Protein AF-A0A537G8H4-F1 (afdb_monomer_lite)

Sequence (182 aa):
MAYKTCLIIGPDGSTQSHIHNLMGCFALASTKERARMKLKSVIPEYFSWLRSHEEEVVIPTRPKLAIVQELRIRGSPGDAGGPDPLLHCDRVAASHGDITRCLRLLAYTREDLLQLVSGLSRKALAWKPRREPRSVQDALRHIAQVDIWYLSRIGADPRLDKTKMRDIFTFLDYSRSLVREA

Foldseek 3Di:
DAFEKEWEAEPQQWIKMDTLVQPPQIATDSHPVVRVVVSQVSQLVSQVLVVVVVDPDDRDNGHHHDYPYYHYDYDHPPDDVDDDDDDPSNPDDDDPVNVVVVLVVVVSVLVVVCVVPVPDDPVQQQDDDPPDPDGNLVVLLVVLVVLQVVCVVVVNHDDDDVVLSPDSVSSSVVSSVSNVVD

Radius of gyration: 17.88 Å; chains: 1; bounding box: 42×38×44 Å

Secondary structure (DSSP, 8-state):
-EEEEEEEE-TTS-EEEEETTSTT-EEEESSHHHHHHHHHHHHHHHHHHHHHTT---PPPSSPEEEEEEEEE-SS-TTSTT------SGGGSPPPHHHHHHHHHHHHHHHHHHHHHHTT--HHHHT---TTSSS-HHHHHHHHHHHHHHHHHHTT--PPP-TTTTSSHHHHHHHHHHHHHH-

pLDDT: mean 94.11, std 4.55, range [67.94, 98.44]

Structure (mmCIF, N/CA/C/O backbone):
data_AF-A0A537G8H4-F1
#
_entry.id   AF-A0A537G8H4-F1
#
loop_
_atom_site.group_PDB
_atom_site.id
_atom_site.type_symbol
_atom_site.label_atom_id
_atom_site.label_alt_id
_atom_site.label_comp_id
_atom_site.label_asym_id
_atom_site.label_entity_id
_atom_site.label_seq_id
_atom_site.pdbx_PDB_ins_code
_atom_site.Cartn_x
_atom_site.Cartn_y
_atom_site.Cartn_z
_atom_site.occupancy
_atom_site.B_iso_or_equiv
_atom_site.auth_seq_id
_atom_site.auth_comp_id
_atom_site.auth_asym_id
_atom_site.auth_atom_id
_atom_site.pdbx_PDB_model_num
ATOM 1 N N . MET A 1 1 ? 6.929 -12.875 -20.416 1.00 76.81 1 MET A N 1
ATOM 2 C CA . MET A 1 1 ? 7.138 -11.409 -20.406 1.00 76.81 1 MET A CA 1
ATOM 3 C C . MET A 1 1 ? 8.003 -11.025 -19.206 1.00 76.81 1 MET A C 1
ATOM 5 O O . MET A 1 1 ? 7.991 -11.773 -18.233 1.00 76.81 1 MET A O 1
ATOM 9 N N . ALA A 1 2 ? 8.779 -9.938 -19.274 1.00 92.69 2 ALA A N 1
ATOM 10 C CA . ALA A 1 2 ? 9.518 -9.409 -18.120 1.00 92.69 2 ALA A CA 1
ATOM 11 C C . ALA A 1 2 ? 8.758 -8.229 -17.492 1.00 92.69 2 ALA A C 1
ATOM 13 O O . ALA A 1 2 ? 8.202 -7.403 -18.215 1.00 92.69 2 ALA A O 1
ATOM 14 N N . TYR A 1 3 ? 8.732 -8.157 -16.164 1.00 95.81 3 TYR A N 1
ATOM 15 C CA . TYR A 1 3 ? 8.100 -7.083 -15.404 1.00 95.81 3 TYR A CA 1
ATOM 16 C C . TYR A 1 3 ? 9.035 -5.876 -15.353 1.00 95.81 3 TYR A C 1
ATOM 18 O O . TYR A 1 3 ? 10.170 -5.997 -14.893 1.00 95.81 3 TYR A O 1
ATOM 26 N N . LYS A 1 4 ? 8.565 -4.725 -15.845 1.00 96.19 4 LYS A N 1
ATOM 27 C CA . LYS A 1 4 ? 9.304 -3.459 -15.775 1.00 96.19 4 LYS A CA 1
ATOM 28 C C . LYS A 1 4 ? 9.366 -2.987 -14.325 1.00 96.19 4 LYS A C 1
ATOM 30 O O . LYS A 1 4 ? 8.328 -2.878 -13.670 1.00 96.19 4 LYS A O 1
ATOM 35 N N . THR A 1 5 ? 10.575 -2.730 -13.842 1.00 96.50 5 THR A N 1
ATOM 36 C CA . THR A 1 5 ? 10.855 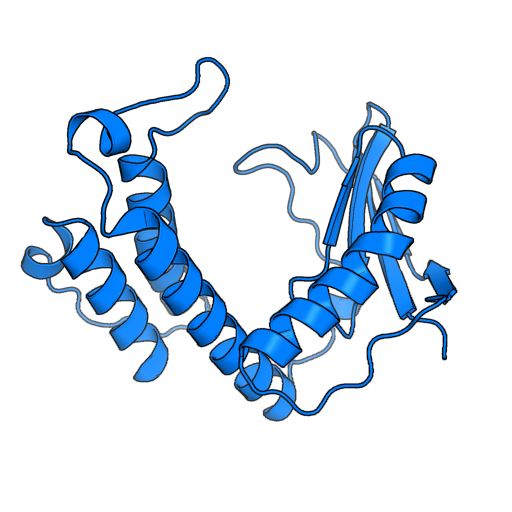-2.440 -12.436 1.00 96.50 5 THR A CA 1
ATOM 37 C C . THR A 1 5 ? 11.658 -1.151 -12.290 1.00 96.50 5 THR A C 1
ATOM 39 O O . THR A 1 5 ? 12.713 -1.004 -12.913 1.00 96.50 5 THR A O 1
ATOM 42 N N . CYS A 1 6 ? 11.191 -0.267 -11.412 1.00 96.31 6 CYS A N 1
ATOM 43 C CA . CYS A 1 6 ? 11.935 0.892 -10.921 1.00 96.31 6 CYS A CA 1
ATOM 44 C C . CYS A 1 6 ? 12.561 0.584 -9.564 1.00 96.31 6 CYS A C 1
ATOM 46 O O . CYS A 1 6 ? 11.953 -0.114 -8.750 1.00 96.31 6 CYS A O 1
ATOM 48 N N . LEU A 1 7 ? 13.749 1.131 -9.308 1.00 96.50 7 LEU A N 1
ATOM 49 C CA . LEU A 1 7 ? 14.447 1.035 -8.027 1.00 96.50 7 LEU A CA 1
ATOM 50 C C . LEU A 1 7 ? 14.712 2.437 -7.474 1.00 96.50 7 LEU A C 1
ATOM 52 O O . LEU A 1 7 ? 15.373 3.240 -8.128 1.00 96.50 7 LEU A O 1
ATOM 56 N N . ILE A 1 8 ? 14.233 2.707 -6.265 1.00 96.69 8 ILE A N 1
ATOM 57 C CA . ILE A 1 8 ? 14.496 3.928 -5.499 1.00 96.69 8 ILE A CA 1
ATOM 58 C C . ILE A 1 8 ? 15.502 3.568 -4.409 1.00 96.69 8 ILE A C 1
ATOM 60 O O . ILE A 1 8 ? 15.225 2.702 -3.580 1.00 96.69 8 ILE A O 1
ATOM 64 N N . ILE A 1 9 ? 16.677 4.195 -4.436 1.00 97.12 9 ILE A N 1
ATOM 65 C CA . ILE A 1 9 ? 17.850 3.790 -3.655 1.00 97.12 9 ILE A CA 1
ATOM 66 C C . ILE A 1 9 ? 18.252 4.917 -2.698 1.00 97.12 9 ILE A C 1
ATOM 68 O O . ILE A 1 9 ? 18.628 6.010 -3.134 1.00 97.12 9 ILE A O 1
ATOM 72 N N . GLY A 1 10 ? 18.185 4.631 -1.399 1.00 96.56 10 GLY A N 1
ATOM 73 C CA . GLY A 1 10 ? 18.667 5.487 -0.319 1.00 96.56 10 GLY A CA 1
ATOM 74 C C . GLY A 1 10 ? 20.198 5.522 -0.219 1.00 96.56 10 GLY A C 1
ATOM 75 O O . GLY A 1 10 ? 20.889 4.664 -0.779 1.00 96.56 10 GLY A O 1
ATOM 76 N N . PRO A 1 11 ? 20.763 6.503 0.507 1.00 96.06 11 PRO A N 1
ATOM 77 C CA . PRO A 1 11 ? 22.211 6.667 0.649 1.00 96.06 11 PRO A CA 1
ATOM 78 C C . PRO A 1 11 ? 22.882 5.517 1.417 1.00 96.06 11 PRO A C 1
ATOM 80 O O . PRO A 1 11 ? 24.066 5.262 1.220 1.00 96.06 11 PRO A O 1
ATOM 83 N N . ASP A 1 12 ? 22.132 4.803 2.257 1.00 94.62 12 ASP A N 1
ATOM 84 C CA . ASP A 1 12 ? 22.563 3.613 3.001 1.00 94.62 12 ASP A CA 1
ATOM 85 C C . ASP A 1 12 ? 22.444 2.308 2.183 1.00 94.62 12 ASP A C 1
ATOM 87 O O . ASP A 1 12 ? 22.719 1.222 2.690 1.00 94.62 12 ASP A O 1
ATOM 91 N N . GLY A 1 13 ? 22.021 2.402 0.917 1.00 95.38 13 GLY A N 1
ATOM 92 C CA . GLY A 1 13 ? 21.778 1.263 0.035 1.00 95.38 13 GLY A CA 1
ATOM 93 C C . GLY A 1 13 ? 20.389 0.637 0.179 1.00 95.38 13 GLY A C 1
ATOM 94 O O . GLY A 1 13 ? 20.034 -0.221 -0.640 1.00 95.38 13 GLY A O 1
ATOM 95 N N . SER A 1 14 ? 19.575 1.076 1.147 1.00 96.25 14 SER A N 1
ATOM 96 C CA . SER A 1 14 ? 18.177 0.660 1.242 1.00 96.25 14 SER A CA 1
ATOM 97 C C . SER A 1 14 ? 17.459 0.945 -0.075 1.00 96.25 14 SER A C 1
ATOM 99 O O . SER A 1 14 ? 17.697 1.947 -0.746 1.00 96.25 14 SER A O 1
ATOM 101 N N . THR A 1 15 ? 16.644 -0.001 -0.521 1.00 97.12 15 THR A N 1
ATOM 102 C CA . THR A 1 15 ? 16.043 0.041 -1.851 1.00 97.12 15 THR A CA 1
ATOM 103 C C . THR A 1 15 ? 14.577 -0.332 -1.769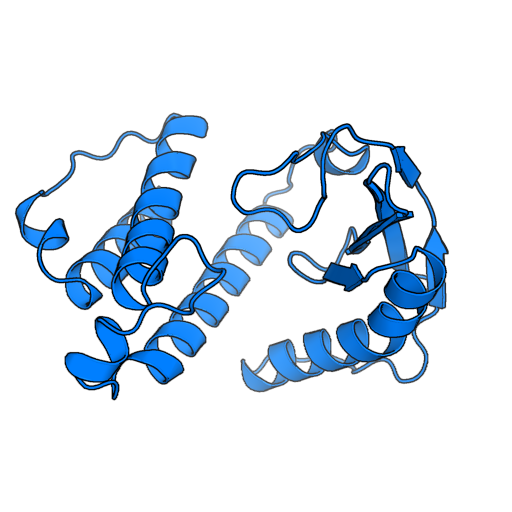 1.00 97.12 15 THR A C 1
ATOM 105 O O . THR A 1 15 ? 14.236 -1.427 -1.311 1.00 97.12 15 THR A O 1
ATOM 108 N N . GLN A 1 16 ? 13.722 0.559 -2.262 1.00 96.50 16 GLN A N 1
ATOM 109 C CA . GLN A 1 16 ? 12.341 0.247 -2.599 1.00 96.50 16 GLN A CA 1
ATOM 110 C C . GLN A 1 16 ? 12.252 -0.025 -4.098 1.00 96.50 16 GLN A C 1
ATOM 112 O O . GLN A 1 16 ? 12.867 0.655 -4.915 1.00 96.50 16 GLN A O 1
ATOM 117 N N . SER A 1 17 ? 11.516 -1.062 -4.461 1.00 95.81 17 SER A N 1
ATOM 118 C CA . SER A 1 17 ? 11.367 -1.512 -5.838 1.00 95.81 17 SER A CA 1
ATOM 119 C C . SER A 1 17 ? 9.896 -1.590 -6.196 1.00 95.81 17 SER A C 1
ATOM 121 O O . SER A 1 17 ? 9.134 -2.153 -5.420 1.00 95.81 17 SER A O 1
ATOM 123 N N . HIS A 1 18 ? 9.513 -1.048 -7.350 1.00 94.81 18 HIS A N 1
ATOM 124 C CA . HIS A 1 18 ? 8.121 -0.940 -7.800 1.00 94.81 18 HIS A CA 1
ATOM 125 C C . HIS A 1 18 ? 7.949 -1.579 -9.176 1.00 94.81 18 HIS A C 1
ATOM 127 O O . HIS A 1 18 ? 8.824 -1.439 -10.036 1.00 94.81 18 HIS A O 1
ATOM 133 N N . ILE A 1 19 ? 6.830 -2.270 -9.399 1.00 95.25 19 ILE A N 1
ATOM 134 C CA . ILE A 1 19 ? 6.490 -2.867 -10.697 1.00 95.25 19 ILE A CA 1
ATOM 135 C C . ILE A 1 19 ? 5.471 -1.988 -11.425 1.00 95.25 19 ILE A C 1
ATOM 137 O O . ILE A 1 19 ? 4.362 -1.801 -10.941 1.00 95.25 19 ILE A O 1
ATOM 141 N N . HIS A 1 20 ? 5.810 -1.512 -12.626 1.00 91.31 20 HIS A N 1
ATOM 142 C CA . HIS A 1 20 ? 5.000 -0.510 -13.342 1.00 91.31 20 HIS A CA 1
ATOM 143 C C . HIS A 1 20 ? 3.557 -0.961 -13.589 1.00 91.31 20 HIS A C 1
ATOM 145 O O . HIS A 1 20 ? 2.620 -0.200 -13.394 1.00 91.31 20 HIS A O 1
ATOM 151 N N . ASN A 1 21 ? 3.384 -2.209 -14.029 1.00 87.56 21 ASN A N 1
ATOM 152 C CA . ASN A 1 21 ? 2.083 -2.713 -14.471 1.00 87.56 21 ASN A CA 1
ATOM 153 C C . ASN A 1 21 ? 1.338 -3.480 -13.366 1.00 87.56 21 ASN A C 1
ATOM 155 O O . ASN A 1 21 ? 0.325 -4.110 -13.648 1.00 87.56 21 ASN A O 1
ATOM 159 N N . LEU A 1 22 ? 1.858 -3.485 -12.135 1.00 94.62 22 LEU A N 1
ATOM 160 C CA . LEU A 1 22 ? 1.232 -4.119 -10.976 1.00 94.62 22 LEU A CA 1
ATOM 161 C C . LEU A 1 22 ? 1.149 -3.068 -9.862 1.00 94.62 22 LEU A C 1
ATOM 163 O O . LEU A 1 22 ? 2.022 -2.998 -8.999 1.00 94.62 22 LEU A O 1
ATOM 167 N N . MET A 1 23 ? 0.125 -2.213 -9.915 1.00 93.00 23 MET A N 1
ATOM 168 C CA . MET A 1 23 ? -0.060 -1.129 -8.942 1.00 93.00 23 MET A CA 1
ATOM 169 C C . MET A 1 23 ? -0.063 -1.679 -7.512 1.00 93.00 23 MET A C 1
ATOM 171 O O . MET A 1 23 ? -0.769 -2.645 -7.213 1.00 93.00 23 MET A O 1
ATOM 175 N N . GLY A 1 24 ? 0.745 -1.072 -6.642 1.00 92.31 24 GLY A N 1
ATOM 176 C CA . GLY A 1 24 ? 0.913 -1.507 -5.253 1.00 92.31 24 GLY A CA 1
ATOM 177 C C . GLY A 1 24 ? 1.807 -2.740 -5.060 1.00 92.31 24 GLY A C 1
ATOM 178 O O . GLY A 1 24 ? 2.073 -3.112 -3.921 1.00 92.31 24 GLY A O 1
ATOM 179 N N . CYS A 1 25 ? 2.325 -3.363 -6.124 1.00 96.38 25 CYS A N 1
ATOM 180 C CA . CYS A 1 25 ? 3.301 -4.446 -6.018 1.00 96.38 25 CYS A CA 1
ATOM 181 C C . CYS A 1 25 ? 4.715 -3.866 -5.878 1.00 96.38 25 CYS A C 1
ATOM 183 O O . CYS A 1 25 ? 5.362 -3.504 -6.869 1.00 96.38 25 CYS A O 1
ATOM 185 N N . PHE A 1 26 ? 5.213 -3.819 -4.644 1.00 96.06 26 PHE A N 1
ATOM 186 C CA . PHE A 1 26 ? 6.537 -3.289 -4.334 1.00 96.06 26 PHE A CA 1
ATOM 187 C C . PHE A 1 26 ? 7.277 -4.141 -3.299 1.00 96.06 26 PHE A C 1
ATOM 189 O O . PHE A 1 26 ? 6.679 -4.902 -2.543 1.00 96.06 26 PHE A O 1
ATOM 196 N N . ALA A 1 27 ? 8.598 -3.994 -3.233 1.00 96.88 27 ALA A N 1
ATOM 197 C CA . ALA A 1 27 ? 9.405 -4.572 -2.162 1.00 96.88 27 ALA A CA 1
ATOM 198 C C . ALA A 1 27 ? 10.398 -3.551 -1.609 1.00 96.88 27 ALA A C 1
ATOM 200 O O . ALA A 1 27 ? 11.072 -2.869 -2.379 1.00 96.88 27 ALA A O 1
ATOM 201 N N . LEU A 1 28 ? 10.529 -3.507 -0.282 1.00 95.81 28 LEU A N 1
ATOM 202 C CA . LEU A 1 28 ? 11.538 -2.732 0.440 1.00 95.81 28 LEU A CA 1
ATOM 203 C C . LEU A 1 28 ? 12.589 -3.675 1.048 1.00 95.81 28 LEU A C 1
ATOM 205 O O . LEU A 1 28 ? 12.257 -4.694 1.671 1.00 95.81 28 LEU A O 1
ATOM 209 N N . ALA A 1 29 ? 13.870 -3.361 0.880 1.00 97.12 29 ALA A N 1
ATOM 210 C CA . ALA A 1 29 ? 14.967 -4.115 1.481 1.00 97.12 29 ALA A CA 1
ATOM 211 C C . ALA A 1 29 ? 16.179 -3.232 1.792 1.00 97.12 29 ALA A C 1
ATOM 213 O O . ALA A 1 29 ? 16.294 -2.121 1.293 1.00 97.12 29 ALA A O 1
ATOM 214 N N . SER A 1 30 ? 17.117 -3.764 2.578 1.00 96.25 30 SER A N 1
ATOM 215 C CA . SER A 1 30 ? 18.347 -3.058 2.961 1.00 96.25 30 SER A CA 1
ATOM 216 C C . SER A 1 30 ? 19.363 -2.906 1.824 1.00 96.25 30 SER A C 1
ATOM 218 O O . SER A 1 30 ? 20.323 -2.168 1.978 1.00 96.25 30 SER A O 1
ATOM 220 N N . THR A 1 31 ? 19.199 -3.637 0.716 1.00 96.88 31 THR A N 1
ATOM 221 C CA . THR A 1 31 ? 20.061 -3.523 -0.468 1.00 96.88 31 THR A CA 1
ATOM 222 C C . THR A 1 31 ? 19.261 -3.711 -1.748 1.00 96.88 31 THR A C 1
ATOM 224 O O . THR A 1 31 ? 18.199 -4.351 -1.751 1.00 96.88 31 THR A O 1
ATOM 227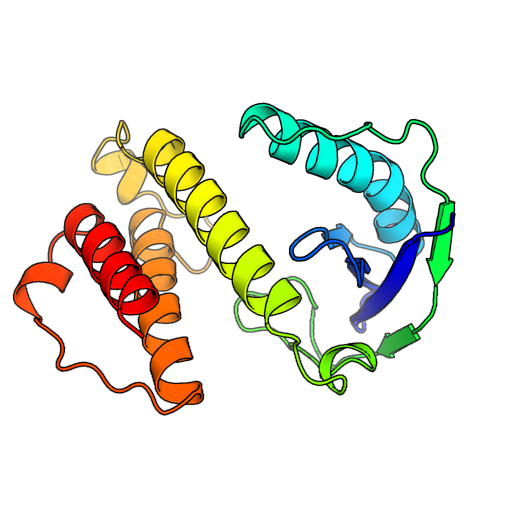 N N . LYS A 1 32 ? 19.828 -3.238 -2.859 1.00 96.00 32 LYS A N 1
ATOM 228 C CA . LYS A 1 32 ? 19.294 -3.432 -4.207 1.00 96.00 32 LYS A CA 1
ATOM 229 C C . LYS A 1 32 ? 19.079 -4.906 -4.550 1.00 96.00 32 LYS A C 1
ATOM 231 O O . LYS A 1 32 ? 18.013 -5.294 -5.030 1.00 96.00 32 LYS A O 1
ATOM 236 N N . GLU A 1 33 ? 20.069 -5.748 -4.286 1.00 96.69 33 GLU A N 1
ATOM 237 C CA . GLU A 1 33 ? 20.040 -7.179 -4.599 1.00 96.69 33 GLU A CA 1
ATOM 238 C C . GLU A 1 33 ? 18.939 -7.879 -3.804 1.00 96.69 33 GLU A C 1
ATOM 240 O O . GLU A 1 33 ? 18.197 -8.696 -4.352 1.00 96.69 33 GLU A O 1
ATOM 245 N N . ARG A 1 34 ? 18.771 -7.512 -2.528 1.00 97.56 34 ARG A N 1
ATOM 246 C CA . ARG A 1 34 ? 17.706 -8.058 -1.682 1.00 97.56 34 ARG A CA 1
ATOM 247 C C . ARG A 1 34 ? 16.327 -7.599 -2.139 1.00 97.56 34 ARG A C 1
ATOM 249 O O . ARG A 1 34 ? 15.423 -8.427 -2.154 1.00 97.56 34 ARG A O 1
ATOM 256 N N . ALA A 1 35 ? 16.160 -6.340 -2.548 1.00 97.06 35 ALA A N 1
ATOM 257 C CA . ALA A 1 35 ? 14.889 -5.850 -3.088 1.00 97.06 35 ALA A CA 1
ATOM 258 C C . ALA A 1 35 ? 14.500 -6.625 -4.360 1.00 97.06 35 ALA A C 1
ATOM 260 O O . ALA A 1 35 ? 13.393 -7.153 -4.461 1.00 97.06 35 ALA A O 1
ATOM 261 N N . ARG A 1 36 ? 15.457 -6.824 -5.277 1.00 95.56 36 ARG A N 1
ATOM 262 C CA . ARG A 1 36 ? 15.267 -7.629 -6.497 1.00 95.56 36 ARG A CA 1
ATOM 263 C C . ARG A 1 36 ? 14.949 -9.094 -6.204 1.00 95.56 36 ARG A C 1
ATOM 265 O O . ARG A 1 36 ? 14.141 -9.690 -6.910 1.00 95.56 36 ARG A O 1
ATOM 272 N N . MET A 1 37 ? 15.583 -9.693 -5.195 1.00 95.50 37 MET A N 1
ATOM 273 C CA . MET A 1 37 ? 15.259 -11.060 -4.779 1.00 95.50 37 MET A CA 1
ATOM 274 C C . MET A 1 37 ? 13.853 -11.153 -4.185 1.00 95.50 37 MET A C 1
ATOM 276 O O . MET A 1 37 ? 13.117 -12.055 -4.573 1.00 95.50 37 MET A O 1
ATOM 280 N N . LYS A 1 38 ? 13.456 -10.211 -3.319 1.00 97.19 38 LYS A N 1
ATOM 281 C CA . LYS A 1 38 ? 12.107 -10.174 -2.731 1.00 97.19 38 LYS A CA 1
ATOM 282 C C . LYS A 1 38 ? 11.010 -10.064 -3.788 1.00 97.19 38 LYS A C 1
ATOM 284 O O . LYS A 1 38 ? 10.007 -10.752 -3.679 1.00 97.19 38 LYS A O 1
ATOM 289 N N . LEU A 1 39 ? 11.214 -9.289 -4.856 1.00 96.06 39 LEU A N 1
ATOM 290 C CA . LEU A 1 39 ? 10.237 -9.205 -5.951 1.00 96.06 39 LEU A CA 1
ATOM 291 C C . LEU A 1 39 ? 9.909 -10.563 -6.589 1.00 96.06 39 LEU A C 1
ATOM 293 O O . LEU A 1 39 ? 8.817 -10.736 -7.125 1.00 96.06 39 LEU A O 1
ATOM 297 N N . LYS A 1 40 ? 10.816 -11.546 -6.517 1.00 94.56 40 LYS A N 1
ATOM 298 C CA . LYS A 1 40 ? 10.541 -12.892 -7.032 1.00 94.56 40 LYS A CA 1
ATOM 299 C C . LYS A 1 40 ? 9.463 -13.631 -6.235 1.00 94.56 40 LYS A C 1
ATOM 301 O O . LYS A 1 40 ? 8.827 -14.494 -6.829 1.00 94.56 40 LYS A O 1
ATOM 306 N N . SER A 1 41 ? 9.263 -13.312 -4.952 1.00 95.44 41 SER A N 1
ATOM 307 C CA . SER A 1 41 ? 8.171 -13.858 -4.131 1.00 95.44 41 SER A CA 1
ATOM 308 C C . SER A 1 41 ? 6.964 -12.920 -4.083 1.00 95.44 41 SER A C 1
ATOM 310 O O . SER A 1 41 ? 5.839 -13.375 -4.260 1.00 95.44 41 SER A O 1
ATOM 312 N N . VAL A 1 42 ? 7.200 -11.606 -3.980 1.00 97.31 42 VAL A N 1
ATOM 313 C CA . VAL A 1 42 ? 6.134 -10.594 -3.899 1.00 97.31 42 VAL A CA 1
ATOM 314 C C . VAL A 1 42 ? 5.245 -10.588 -5.143 1.00 97.31 42 VAL A C 1
ATOM 316 O O . VAL A 1 42 ? 4.039 -10.422 -5.021 1.00 97.31 42 VAL A O 1
ATOM 319 N N . ILE A 1 43 ? 5.796 -10.794 -6.346 1.00 97.75 43 ILE A N 1
ATOM 320 C CA . ILE A 1 43 ? 4.971 -10.847 -7.563 1.00 97.75 43 ILE A CA 1
ATOM 321 C C . ILE A 1 43 ? 3.976 -12.027 -7.501 1.00 97.75 43 ILE A C 1
ATOM 323 O O . ILE A 1 43 ? 2.780 -11.782 -7.636 1.00 97.75 43 ILE A O 1
ATOM 327 N N . PRO A 1 44 ? 4.400 -13.290 -7.282 1.00 97.56 44 PRO A N 1
ATOM 328 C CA . PRO A 1 44 ? 3.466 -14.393 -7.060 1.00 97.56 44 PRO A CA 1
ATOM 329 C C . PRO A 1 44 ? 2.466 -14.141 -5.925 1.00 97.56 44 PRO A C 1
ATOM 331 O O . PRO A 1 44 ? 1.288 -14.437 -6.095 1.00 97.56 44 PRO A O 1
ATOM 334 N N . GLU A 1 45 ? 2.908 -13.576 -4.796 1.00 97.69 45 GLU A N 1
ATOM 335 C CA . GLU A 1 45 ? 2.040 -13.228 -3.659 1.00 97.69 45 GLU A CA 1
ATOM 336 C C . GLU A 1 45 ? 0.967 -12.206 -4.052 1.00 97.69 45 GLU A C 1
ATOM 338 O O . GLU A 1 45 ? -0.198 -12.395 -3.717 1.00 97.69 45 GLU A O 1
ATOM 343 N N . TYR A 1 46 ? 1.324 -11.187 -4.837 1.00 98.06 46 TYR A N 1
ATOM 344 C CA . TYR A 1 46 ? 0.380 -10.213 -5.380 1.00 98.06 46 TYR A CA 1
ATOM 345 C C . TYR A 1 46 ? -0.693 -10.896 -6.234 1.00 98.06 46 TYR A C 1
ATOM 347 O O . TYR A 1 46 ? -1.875 -10.652 -6.037 1.00 98.06 46 TYR A O 1
ATOM 355 N N . PHE A 1 47 ? -0.317 -11.807 -7.138 1.00 98.31 47 PHE A N 1
ATOM 356 C CA . PHE A 1 47 ? -1.295 -12.555 -7.939 1.00 98.31 47 PHE A CA 1
ATOM 357 C C . PHE A 1 47 ? -2.153 -13.512 -7.099 1.00 98.31 47 PHE A C 1
ATOM 359 O O . PHE A 1 47 ? -3.335 -13.678 -7.390 1.00 98.31 47 PHE A O 1
ATOM 366 N N . SER A 1 48 ? -1.591 -14.127 -6.058 1.00 98.31 48 SER A N 1
ATOM 367 C CA . SER A 1 48 ? -2.367 -14.922 -5.099 1.00 98.31 48 SER A CA 1
ATOM 368 C C . SER A 1 48 ? -3.388 -14.064 -4.353 1.00 98.31 48 SER A C 1
ATOM 370 O O . SER A 1 48 ? -4.521 -14.498 -4.179 1.00 98.31 48 SER A O 1
ATOM 372 N N . TRP A 1 49 ? -3.010 -12.844 -3.967 1.00 98.31 49 TRP A N 1
ATO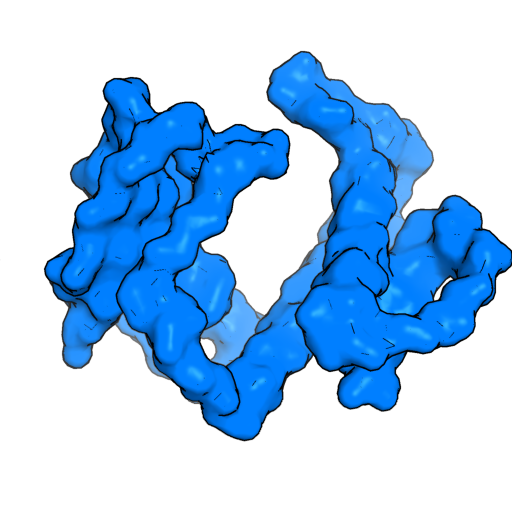M 373 C CA . TRP A 1 49 ? -3.903 -11.871 -3.343 1.00 98.31 49 TRP A CA 1
ATOM 374 C C . TRP A 1 49 ? -5.016 -11.408 -4.295 1.00 98.31 49 TRP A C 1
ATOM 376 O O . TRP A 1 49 ? -6.177 -11.367 -3.912 1.00 98.31 49 TRP A O 1
ATOM 386 N N . LEU A 1 50 ? -4.714 -11.158 -5.573 1.00 98.44 50 LEU A N 1
ATOM 387 C CA . LEU A 1 50 ? -5.766 -10.882 -6.561 1.00 98.44 50 LEU A CA 1
ATOM 388 C C . LEU A 1 50 ? -6.752 -12.048 -6.686 1.00 98.44 50 LEU A C 1
ATOM 390 O O . LEU A 1 50 ? -7.959 -11.842 -6.746 1.00 98.44 50 LEU A O 1
ATOM 394 N N . ARG A 1 51 ? -6.242 -13.284 -6.686 1.00 98.44 51 ARG A N 1
ATOM 395 C CA . ARG A 1 51 ? -7.078 -14.485 -6.744 1.00 98.44 51 ARG A CA 1
ATOM 396 C C . ARG A 1 51 ? -7.948 -14.661 -5.498 1.00 98.44 51 ARG A C 1
ATOM 398 O O . ARG A 1 51 ? -9.057 -15.166 -5.631 1.00 98.44 51 ARG A O 1
ATOM 405 N N . SER A 1 52 ? -7.479 -14.279 -4.306 1.00 98.06 52 SER A N 1
ATOM 406 C CA . SER A 1 52 ? -8.318 -14.330 -3.096 1.00 98.06 52 SER A CA 1
ATOM 407 C C . SER A 1 52 ? -9.478 -13.336 -3.138 1.00 98.06 52 SER A C 1
ATOM 409 O O . SER A 1 52 ? -10.466 -13.553 -2.453 1.00 98.06 52 SER A O 1
ATOM 411 N N . HIS A 1 53 ? -9.375 -12.307 -3.980 1.00 98.25 53 HIS A N 1
ATOM 412 C CA . HIS A 1 53 ? -10.444 -11.364 -4.327 1.00 98.25 53 HIS A CA 1
ATOM 413 C C . HIS A 1 53 ? -11.194 -11.762 -5.611 1.00 98.25 53 HIS A C 1
ATOM 415 O O . HIS A 1 53 ? -11.732 -10.916 -6.324 1.00 98.25 53 HIS A O 1
ATOM 421 N N . GLU A 1 54 ? -11.193 -13.063 -5.917 1.00 97.75 54 GLU A N 1
ATOM 422 C CA . GLU A 1 54 ? -11.926 -13.692 -7.023 1.00 97.75 54 GLU A CA 1
ATOM 423 C C . GLU A 1 54 ? -11.498 -13.235 -8.429 1.00 97.75 54 GLU A C 1
ATOM 425 O O . GLU A 1 54 ? -12.194 -13.490 -9.412 1.00 97.75 54 GLU A O 1
ATOM 430 N N . GLU A 1 55 ? -10.325 -12.606 -8.580 1.00 97.88 55 GLU A N 1
ATOM 431 C CA . GLU A 1 55 ? -9.815 -12.292 -9.914 1.00 97.88 55 GLU A CA 1
ATOM 432 C C . GLU A 1 55 ? -9.298 -13.539 -10.644 1.00 97.88 55 GLU A C 1
ATOM 434 O O . GLU A 1 55 ? -8.485 -14.321 -10.135 1.00 97.88 55 GLU A O 1
ATOM 439 N N . GLU A 1 56 ? -9.695 -13.668 -11.909 1.00 97.44 56 GLU A N 1
ATOM 440 C CA . GLU A 1 56 ? -9.176 -14.683 -12.820 1.00 97.44 56 GLU A CA 1
ATOM 441 C C . GLU A 1 56 ? -7.744 -14.345 -13.254 1.00 97.44 56 GLU A C 1
ATOM 443 O O . GLU A 1 56 ? -7.498 -13.645 -14.238 1.00 97.44 56 GLU A O 1
ATOM 448 N N . VAL A 1 57 ? -6.766 -14.851 -12.501 1.00 96.88 57 VAL A N 1
ATOM 449 C CA . VAL A 1 57 ? -5.346 -14.606 -12.771 1.00 96.88 57 VAL A CA 1
ATOM 450 C C . VAL A 1 57 ? -4.494 -15.870 -12.742 1.00 96.88 57 VAL A C 1
ATOM 452 O O . VAL A 1 57 ? -4.691 -16.794 -11.944 1.00 96.88 57 VAL A O 1
ATOM 455 N N . VAL A 1 58 ? -3.461 -15.884 -13.586 1.00 96.25 58 VAL A N 1
ATOM 456 C CA . VAL A 1 58 ? -2.424 -16.921 -13.593 1.00 96.25 58 VAL A CA 1
ATOM 457 C C . VAL A 1 58 ? -1.251 -16.463 -12.732 1.00 96.25 58 VAL A C 1
ATOM 459 O O . VAL A 1 58 ? -0.594 -15.471 -13.045 1.00 96.25 58 VAL A O 1
ATOM 462 N N . ILE A 1 59 ? -0.962 -17.206 -11.662 1.00 97.00 59 ILE A N 1
ATOM 463 C CA . ILE A 1 59 ? 0.169 -16.906 -10.777 1.00 97.00 59 ILE A CA 1
ATOM 464 C C . ILE A 1 59 ? 1.481 -17.248 -11.504 1.00 97.00 59 ILE A C 1
ATOM 466 O O . ILE A 1 59 ? 1.690 -18.403 -11.890 1.00 97.00 59 ILE A O 1
ATOM 470 N N . PRO A 1 60 ? 2.398 -16.283 -11.689 1.00 95.56 60 PRO A N 1
ATOM 471 C CA . PRO A 1 60 ? 3.680 -16.543 -12.326 1.00 95.56 60 PRO A CA 1
ATOM 472 C C . PRO A 1 60 ? 4.600 -17.339 -11.390 1.00 95.56 60 PRO A C 1
ATOM 474 O O . PRO A 1 60 ? 4.839 -16.939 -10.259 1.00 95.56 60 PRO A O 1
ATOM 477 N N . THR A 1 61 ? 5.197 -18.430 -11.871 1.00 93.06 61 THR A N 1
ATOM 478 C CA . THR A 1 61 ? 6.115 -19.262 -11.061 1.00 93.06 61 THR A CA 1
ATOM 479 C C . THR A 1 61 ? 7.559 -18.760 -11.063 1.00 93.06 61 THR A C 1
ATOM 481 O O . THR A 1 61 ? 8.321 -19.017 -10.134 1.00 93.06 61 THR A O 1
ATOM 484 N N . ARG A 1 62 ? 7.973 -18.062 -12.127 1.00 93.00 62 ARG A N 1
ATOM 485 C CA . ARG A 1 62 ? 9.340 -17.546 -12.312 1.00 93.00 62 ARG A CA 1
ATOM 486 C C . ARG A 1 62 ? 9.304 -16.152 -12.944 1.00 93.00 62 ARG A C 1
ATOM 488 O O . ARG A 1 62 ? 9.616 -16.014 -14.132 1.00 93.00 62 ARG A O 1
ATOM 495 N N . PRO A 1 63 ? 8.896 -15.114 -12.194 1.00 94.69 63 PRO A N 1
ATOM 496 C CA . PRO A 1 63 ? 8.828 -13.759 -12.726 1.00 94.69 63 PRO A CA 1
ATOM 497 C C . PRO A 1 63 ? 10.221 -13.279 -13.159 1.00 94.69 63 PRO A C 1
ATOM 499 O O . PRO A 1 63 ? 11.189 -13.329 -12.397 1.00 94.69 63 PRO A O 1
ATOM 502 N N . LYS A 1 64 ? 10.330 -12.812 -14.406 1.00 95.44 64 LYS A N 1
ATOM 503 C CA . LYS A 1 64 ? 11.541 -12.160 -14.925 1.00 95.44 64 LYS A CA 1
ATOM 504 C C . LYS A 1 64 ? 11.429 -10.660 -14.685 1.00 95.44 64 LYS A C 1
ATOM 506 O O . LYS A 1 64 ? 10.403 -10.078 -15.014 1.00 95.44 64 LYS A O 1
ATOM 511 N N . LEU A 1 65 ? 12.477 -10.040 -14.155 1.00 96.06 65 LEU A N 1
ATOM 512 C CA . LEU A 1 65 ? 12.517 -8.599 -13.895 1.00 96.06 65 LEU A CA 1
ATOM 513 C C . LEU A 1 65 ? 13.337 -7.893 -14.975 1.00 96.06 65 LEU A C 1
ATOM 515 O O . LEU A 1 65 ? 14.406 -8.378 -15.344 1.00 96.06 65 LEU A O 1
ATOM 519 N N . ALA A 1 66 ? 12.862 -6.741 -15.433 1.00 96.38 66 ALA A N 1
ATOM 520 C CA . ALA A 1 66 ? 13.597 -5.817 -16.286 1.00 96.38 66 ALA A CA 1
ATOM 521 C C . ALA A 1 66 ? 13.724 -4.483 -15.543 1.00 96.38 66 ALA A C 1
ATOM 523 O O . ALA A 1 66 ? 12.732 -3.776 -15.373 1.00 96.38 66 ALA A O 1
ATOM 524 N N . ILE A 1 67 ? 14.930 -4.153 -15.074 1.00 96.38 67 ILE A N 1
ATOM 525 C CA . ILE A 1 67 ? 15.175 -2.864 -14.416 1.00 96.38 67 ILE A CA 1
ATOM 526 C C . ILE A 1 67 ? 15.181 -1.785 -15.494 1.00 96.38 67 ILE A C 1
ATOM 528 O O . ILE A 1 67 ? 16.028 -1.816 -16.384 1.00 96.38 67 ILE A O 1
ATOM 532 N N . VAL A 1 68 ? 14.219 -0.869 -15.429 1.00 96.69 68 VAL A N 1
ATOM 533 C CA . VAL A 1 68 ? 14.053 0.205 -16.422 1.00 96.69 68 VAL A CA 1
ATOM 534 C C . VAL A 1 68 ? 14.474 1.571 -15.888 1.00 96.69 68 VAL A C 1
ATOM 536 O O . VAL A 1 68 ? 14.707 2.479 -16.678 1.00 96.69 68 VAL A O 1
ATOM 539 N N . GLN A 1 69 ? 14.604 1.713 -14.567 1.00 96.19 69 GLN A N 1
ATOM 540 C CA . GLN A 1 69 ? 15.087 2.932 -13.927 1.00 96.19 69 GLN A CA 1
ATOM 541 C C . GLN A 1 69 ? 15.705 2.611 -12.561 1.00 96.19 69 GLN A C 1
ATOM 543 O O . GLN A 1 69 ? 15.141 1.846 -11.776 1.00 96.19 69 GLN A O 1
ATOM 548 N N . GLU A 1 70 ? 16.841 3.239 -12.261 1.00 96.75 70 GLU A N 1
ATOM 549 C CA . GLU A 1 70 ? 17.386 3.344 -10.906 1.00 96.75 70 GLU A CA 1
ATOM 550 C C . GLU A 1 70 ? 17.474 4.828 -10.544 1.00 96.75 70 GLU A C 1
ATOM 552 O O . GLU A 1 70 ? 18.039 5.619 -11.300 1.00 96.75 70 GLU A O 1
ATOM 557 N N . LEU A 1 71 ? 16.923 5.211 -9.396 1.00 96.06 71 LEU A N 1
ATOM 558 C CA . LEU A 1 71 ? 16.929 6.582 -8.912 1.00 96.06 71 LEU A CA 1
ATOM 559 C C . LEU A 1 71 ? 17.525 6.640 -7.509 1.00 96.06 71 LEU A C 1
ATOM 561 O O . LEU A 1 71 ? 17.070 5.950 -6.601 1.00 96.06 71 LEU A O 1
ATOM 565 N N . ARG A 1 72 ? 18.539 7.488 -7.329 1.00 96.12 72 ARG A N 1
ATOM 566 C CA . ARG A 1 72 ? 19.116 7.770 -6.011 1.00 96.12 72 ARG A CA 1
ATOM 567 C C . ARG A 1 72 ? 18.400 8.952 -5.375 1.00 96.12 72 ARG A C 1
ATOM 569 O O . ARG A 1 72 ? 18.225 9.983 -6.020 1.00 96.12 72 ARG A O 1
ATOM 576 N N . ILE A 1 73 ? 18.028 8.802 -4.112 1.00 95.00 73 ILE A N 1
ATOM 577 C CA . ILE A 1 73 ? 17.296 9.803 -3.327 1.00 95.00 73 ILE A CA 1
ATOM 578 C C . ILE A 1 73 ? 18.129 10.294 -2.140 1.00 95.00 73 ILE A C 1
ATOM 580 O O . ILE A 1 73 ? 19.134 9.693 -1.761 1.00 95.00 73 ILE A O 1
ATOM 584 N N . ARG A 1 74 ? 17.691 11.405 -1.540 1.00 91.38 74 ARG A N 1
ATOM 585 C CA . ARG A 1 74 ? 18.153 11.846 -0.218 1.00 91.38 74 ARG A CA 1
ATOM 586 C C . ARG A 1 74 ? 17.166 11.320 0.828 1.00 91.38 74 ARG A C 1
ATOM 588 O O . ARG A 1 74 ? 15.982 11.606 0.707 1.00 91.38 74 ARG A O 1
ATOM 595 N N . GLY A 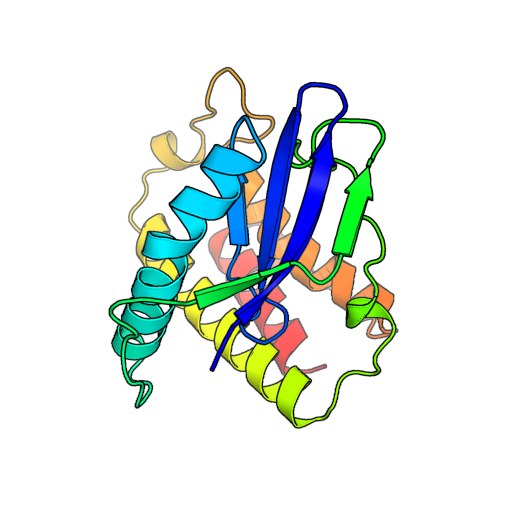1 75 ? 17.649 10.592 1.835 1.00 88.81 75 GLY A N 1
ATOM 596 C CA . GLY A 1 75 ? 16.809 9.930 2.848 1.00 88.81 75 GLY A CA 1
ATOM 597 C C . GLY A 1 75 ? 16.539 8.451 2.545 1.00 88.81 75 GLY A C 1
ATOM 598 O O . GLY A 1 75 ? 17.013 7.932 1.534 1.00 88.81 75 GLY A O 1
ATOM 599 N N . SER A 1 76 ? 15.813 7.769 3.435 1.00 89.12 76 SER A N 1
ATOM 600 C CA . SER A 1 76 ? 15.472 6.350 3.284 1.00 89.12 76 SER A CA 1
ATOM 601 C C . SER A 1 76 ? 14.114 6.187 2.581 1.00 89.12 76 SER A C 1
ATOM 603 O O . SER A 1 76 ? 13.145 6.847 2.959 1.00 89.12 76 SER A O 1
ATOM 605 N N . PRO A 1 77 ? 14.004 5.293 1.579 1.00 88.31 77 PRO A N 1
ATOM 606 C CA . PRO A 1 77 ? 12.752 5.023 0.876 1.00 88.31 77 PRO A CA 1
ATOM 607 C C . PRO A 1 77 ? 11.728 4.264 1.740 1.00 88.31 77 PRO A C 1
ATOM 609 O O . PRO A 1 77 ? 10.605 4.039 1.304 1.00 88.31 77 PRO A O 1
ATOM 612 N N . GLY A 1 78 ? 12.115 3.806 2.935 1.00 85.31 78 GLY A N 1
ATOM 613 C CA . GLY A 1 78 ? 11.228 3.119 3.874 1.00 85.31 78 GLY A CA 1
ATOM 614 C C . GLY A 1 78 ? 10.635 4.018 4.954 1.00 85.31 78 GLY A C 1
ATOM 615 O O . GLY A 1 78 ? 9.804 3.551 5.731 1.00 85.31 78 GLY A O 1
ATOM 616 N N . ASP A 1 79 ? 11.072 5.274 5.038 1.00 86.75 79 ASP A N 1
ATOM 617 C CA . ASP A 1 79 ? 10.679 6.156 6.131 1.00 86.75 79 ASP A CA 1
ATOM 618 C C . ASP A 1 79 ? 9.243 6.653 5.934 1.00 86.75 79 ASP A C 1
ATOM 620 O O . ASP A 1 79 ? 8.825 7.024 4.835 1.00 86.75 79 ASP A O 1
ATOM 624 N N . ALA A 1 80 ? 8.471 6.708 7.019 1.00 78.75 80 ALA A N 1
ATOM 625 C CA . ALA A 1 80 ? 7.136 7.288 6.983 1.00 78.75 80 ALA A CA 1
ATOM 626 C C . ALA A 1 80 ? 7.217 8.792 6.664 1.00 78.75 80 ALA A C 1
ATOM 628 O O . ALA A 1 80 ? 7.776 9.563 7.442 1.00 78.75 80 ALA A O 1
ATOM 629 N N . GLY A 1 81 ? 6.632 9.208 5.537 1.00 76.19 81 GLY A N 1
ATOM 630 C CA . GLY A 1 81 ? 6.793 10.575 5.023 1.00 76.19 81 GLY A CA 1
ATOM 631 C C . GLY A 1 81 ? 8.168 10.833 4.398 1.00 76.19 81 GLY A C 1
ATOM 632 O O . GLY A 1 81 ? 8.558 11.988 4.238 1.00 76.19 81 GLY A O 1
ATOM 633 N N . GLY A 1 82 ? 8.906 9.767 4.083 1.00 81.31 82 GLY A N 1
ATOM 634 C CA . GLY A 1 82 ? 10.150 9.817 3.337 1.00 81.31 82 GLY A CA 1
ATOM 635 C C . GLY A 1 82 ? 9.959 10.281 1.887 1.00 81.31 82 GLY A C 1
ATOM 636 O O . GLY A 1 82 ? 8.846 10.587 1.453 1.00 81.31 82 GLY A O 1
ATOM 637 N N . PRO A 1 83 ? 11.058 10.368 1.126 1.00 83.81 83 PRO A N 1
ATOM 638 C CA . PRO A 1 83 ? 11.028 10.797 -0.266 1.00 83.81 83 PRO A CA 1
ATOM 639 C C . PRO A 1 83 ? 10.192 9.852 -1.139 1.00 83.81 83 PRO A C 1
ATOM 641 O O . PRO A 1 83 ? 10.483 8.660 -1.218 1.00 83.81 83 PRO A O 1
ATOM 644 N N . ASP A 1 84 ? 9.227 10.423 -1.859 1.00 84.00 84 ASP A N 1
ATOM 645 C CA . ASP A 1 84 ? 8.452 9.751 -2.905 1.00 84.00 84 ASP A CA 1
ATOM 646 C C . ASP A 1 84 ? 8.764 10.417 -4.258 1.00 84.00 84 ASP A C 1
ATOM 648 O O . ASP A 1 84 ? 8.187 11.453 -4.608 1.00 84.00 84 ASP A O 1
ATOM 652 N N . PRO A 1 85 ? 9.819 9.962 -4.955 1.00 91.50 85 PRO A N 1
ATOM 653 C CA . PRO A 1 85 ? 10.318 10.651 -6.130 1.00 91.50 85 PRO A CA 1
ATOM 654 C C . PRO A 1 85 ? 9.487 10.347 -7.381 1.00 91.50 85 PRO A C 1
ATOM 656 O O . PRO A 1 85 ? 9.100 9.211 -7.620 1.00 91.50 85 PRO A O 1
ATOM 659 N N . LEU A 1 86 ? 9.355 11.342 -8.261 1.00 91.25 86 LEU A N 1
ATOM 660 C CA . LEU A 1 86 ? 8.711 11.175 -9.564 1.00 91.25 86 LEU A CA 1
ATOM 661 C C . LEU A 1 86 ? 9.518 10.229 -10.479 1.00 91.25 86 LEU A C 1
ATOM 663 O O . LEU A 1 86 ? 10.613 10.574 -10.943 1.00 91.25 86 LEU A O 1
ATOM 667 N N . LEU A 1 87 ? 8.957 9.063 -10.788 1.00 90.88 87 LEU A N 1
ATOM 668 C CA . LEU A 1 87 ? 9.502 8.066 -11.707 1.00 90.88 87 LEU A CA 1
ATOM 669 C C . LEU A 1 87 ? 9.091 8.349 -13.159 1.00 90.88 87 LEU A C 1
ATOM 671 O O . LEU A 1 87 ? 8.212 9.161 -13.454 1.00 90.88 87 LEU A O 1
ATOM 675 N N . HIS A 1 88 ? 9.728 7.668 -14.115 1.00 90.06 88 HIS A N 1
ATOM 676 C CA . HIS A 1 88 ? 9.363 7.808 -15.528 1.00 90.06 88 HIS A CA 1
ATOM 677 C C . HIS A 1 88 ? 7.940 7.317 -15.823 1.00 90.06 88 HIS A C 1
ATOM 679 O O . HIS A 1 88 ? 7.285 7.887 -16.693 1.00 90.06 88 HIS A O 1
ATOM 685 N N . CYS A 1 89 ? 7.457 6.292 -15.113 1.00 89.06 89 CYS A N 1
ATOM 686 C CA . CYS A 1 89 ? 6.079 5.814 -15.254 1.00 89.06 89 CYS A CA 1
ATOM 687 C C . CYS A 1 89 ? 5.043 6.846 -14.817 1.00 89.06 89 CYS A C 1
ATOM 689 O O . CYS A 1 89 ? 3.999 6.940 -15.447 1.00 89.06 89 CYS A O 1
ATOM 691 N N . ASP A 1 90 ? 5.360 7.662 -13.817 1.00 90.88 90 ASP A N 1
ATOM 692 C CA . ASP A 1 90 ? 4.419 8.622 -13.231 1.00 90.88 90 ASP A CA 1
ATOM 693 C C . ASP A 1 90 ? 4.145 9.811 -14.161 1.00 90.88 90 ASP A C 1
ATOM 695 O O . ASP A 1 90 ? 3.205 10.574 -13.967 1.00 90.88 90 ASP A O 1
ATOM 699 N N . ARG A 1 91 ? 4.976 9.979 -15.197 1.00 91.62 91 ARG A N 1
ATOM 700 C CA . ARG A 1 91 ? 4.791 10.993 -16.243 1.00 91.62 91 ARG A CA 1
ATOM 701 C C . ARG A 1 91 ? 3.831 10.546 -17.342 1.00 91.62 91 ARG A C 1
ATOM 703 O O . ARG A 1 91 ? 3.518 11.338 -18.228 1.00 91.62 91 ARG A O 1
ATOM 710 N N . VAL A 1 92 ? 3.414 9.283 -17.330 1.00 90.56 92 VAL A N 1
ATOM 711 C CA . VAL A 1 92 ? 2.430 8.755 -18.273 1.00 90.56 92 VAL A CA 1
ATOM 712 C C . VAL A 1 92 ? 1.044 9.056 -17.718 1.00 90.56 92 VAL A C 1
ATOM 714 O O . VAL A 1 92 ? 0.743 8.714 -16.578 1.00 90.56 92 VAL A O 1
ATOM 717 N N . ALA A 1 93 ? 0.200 9.706 -18.520 1.00 91.50 93 ALA A N 1
ATOM 718 C CA . ALA A 1 93 ? -1.173 9.985 -18.120 1.00 91.50 93 ALA A CA 1
ATOM 719 C C . ALA A 1 93 ? -1.929 8.676 -17.849 1.00 91.50 93 ALA A C 1
ATOM 721 O O . ALA A 1 93 ? -1.869 7.744 -18.654 1.00 91.50 93 ALA A O 1
ATOM 722 N N . ALA A 1 94 ? -2.649 8.623 -16.727 1.00 90.75 94 ALA A N 1
ATOM 723 C CA . ALA A 1 94 ? -3.473 7.476 -16.379 1.00 90.75 94 ALA A CA 1
ATOM 724 C C . ALA A 1 94 ? -4.627 7.325 -17.378 1.00 90.75 94 ALA A C 1
ATOM 726 O O . ALA A 1 94 ? -5.328 8.290 -17.694 1.00 90.75 94 ALA A O 1
ATOM 727 N N . SER A 1 95 ? -4.845 6.106 -17.861 1.00 93.62 95 SER A N 1
ATOM 728 C CA . SER A 1 95 ? -6.030 5.779 -18.646 1.00 93.62 95 SER A CA 1
ATOM 729 C C . SER A 1 95 ? -7.246 5.550 -17.742 1.00 93.62 95 SER A C 1
ATOM 731 O O . SER A 1 95 ? -7.123 5.289 -16.544 1.00 93.62 95 SER A O 1
ATOM 733 N N . HIS A 1 96 ? -8.445 5.547 -18.327 1.00 94.00 96 HIS A N 1
ATOM 734 C CA . HIS A 1 96 ? -9.659 5.124 -17.617 1.00 94.00 96 HIS A CA 1
ATOM 735 C C . HIS A 1 96 ? -9.539 3.694 -17.057 1.00 94.00 96 HIS A C 1
ATOM 737 O O . HIS A 1 96 ? -10.060 3.400 -15.980 1.00 94.00 96 HIS A O 1
ATOM 743 N N . GLY A 1 97 ? -8.826 2.809 -17.764 1.00 95.19 97 GLY A N 1
ATOM 744 C CA . GLY A 1 97 ? -8.545 1.451 -17.298 1.00 95.19 97 GLY A CA 1
ATOM 745 C C . GLY A 1 97 ? -7.650 1.436 -16.060 1.00 95.19 97 GLY A C 1
ATOM 746 O O . GLY A 1 97 ? -7.932 0.695 -15.119 1.00 95.19 97 GLY A O 1
ATOM 747 N N . ASP A 1 98 ? -6.633 2.300 -16.017 1.00 93.62 98 ASP A N 1
ATOM 748 C CA . ASP A 1 98 ? -5.745 2.443 -14.858 1.00 93.62 98 ASP A CA 1
ATOM 749 C C . ASP A 1 98 ? -6.505 2.953 -13.631 1.00 93.62 98 ASP A C 1
ATOM 751 O O . ASP A 1 98 ? -6.367 2.398 -12.542 1.00 93.62 98 ASP A O 1
ATOM 755 N N . ILE A 1 99 ? -7.366 3.957 -13.813 1.00 91.94 99 ILE A N 1
ATOM 756 C CA . ILE A 1 99 ? -8.211 4.502 -12.741 1.00 91.94 99 ILE A CA 1
ATOM 757 C C . ILE A 1 99 ? -9.168 3.422 -12.220 1.00 91.94 99 ILE A C 1
ATOM 759 O O . ILE A 1 99 ? -9.225 3.171 -11.016 1.00 91.94 99 ILE A O 1
ATOM 763 N N . THR A 1 100 ? -9.857 2.716 -13.122 1.00 94.44 100 THR A N 1
ATOM 764 C CA . THR A 1 100 ? -10.767 1.613 -12.768 1.00 94.44 100 THR A CA 1
ATOM 765 C C . THR A 1 100 ? -10.037 0.514 -11.998 1.00 94.44 100 THR A C 1
ATOM 767 O O . THR A 1 100 ? -10.548 -0.007 -11.003 1.00 94.44 100 THR A O 1
ATOM 770 N N . ARG A 1 101 ? -8.819 0.166 -12.433 1.00 95.38 101 ARG A N 1
ATOM 771 C CA . ARG A 1 101 ? -7.972 -0.811 -11.750 1.00 95.38 101 ARG A CA 1
ATOM 772 C C . ARG A 1 101 ? -7.585 -0.326 -10.357 1.00 95.38 101 ARG A C 1
ATOM 774 O O . ARG A 1 101 ? -7.741 -1.079 -9.402 1.00 95.38 101 ARG A O 1
ATOM 781 N N . CYS A 1 102 ? -7.123 0.915 -10.233 1.00 93.81 102 CYS A N 1
ATOM 782 C CA . CYS A 1 102 ? -6.731 1.514 -8.961 1.00 93.81 102 CYS A CA 1
ATOM 783 C C . CYS A 1 102 ? -7.890 1.506 -7.953 1.00 93.81 102 CYS A C 1
ATOM 785 O O . CYS A 1 102 ? -7.728 1.012 -6.839 1.00 93.81 102 CYS A O 1
ATOM 787 N N . LEU A 1 103 ? -9.085 1.949 -8.360 1.00 93.06 103 LEU A N 1
ATOM 788 C CA . LEU A 1 103 ? -10.274 1.963 -7.500 1.00 93.06 103 LEU A CA 1
ATOM 789 C C . LEU A 1 103 ? -10.664 0.560 -7.013 1.00 93.06 103 LEU A C 1
ATOM 791 O O . LEU A 1 103 ? -11.018 0.392 -5.846 1.00 93.06 103 LEU A O 1
ATOM 795 N N . ARG A 1 104 ? -10.544 -0.460 -7.871 1.00 96.25 104 ARG A N 1
ATOM 796 C CA . ARG A 1 104 ? -10.780 -1.861 -7.488 1.00 96.25 104 ARG A CA 1
ATOM 797 C C . ARG A 1 104 ? -9.777 -2.342 -6.439 1.00 96.25 104 ARG A C 1
ATOM 799 O O . ARG A 1 104 ? -10.175 -2.875 -5.410 1.00 96.25 104 ARG A O 1
ATOM 806 N N . LEU A 1 105 ? -8.488 -2.082 -6.653 1.00 96.56 105 LEU A N 1
ATOM 807 C CA . LEU A 1 105 ? -7.434 -2.431 -5.695 1.00 96.56 105 LEU A CA 1
ATOM 808 C C . LEU A 1 105 ? -7.602 -1.695 -4.353 1.00 96.56 105 LEU A C 1
ATOM 810 O O . LEU A 1 105 ? -7.377 -2.268 -3.287 1.00 96.56 105 LEU A O 1
ATOM 814 N N . LEU A 1 106 ? -8.041 -0.434 -4.379 1.00 94.06 106 LEU A N 1
ATOM 815 C CA . LEU A 1 106 ? -8.365 0.341 -3.177 1.00 94.06 106 LEU A CA 1
ATOM 816 C C . LEU A 1 106 ? -9.571 -0.220 -2.407 1.00 94.06 106 LEU A C 1
ATOM 818 O O . LEU A 1 106 ? -9.650 -0.029 -1.188 1.00 94.06 106 LEU A O 1
ATOM 822 N N . ALA A 1 107 ? -10.504 -0.887 -3.095 1.00 94.50 107 ALA A N 1
ATOM 823 C CA . ALA A 1 107 ? -11.616 -1.589 -2.464 1.00 94.50 107 ALA A CA 1
ATOM 824 C C . ALA A 1 107 ? -11.125 -2.853 -1.746 1.00 94.50 107 ALA A C 1
ATOM 826 O O . ALA A 1 107 ? -11.342 -2.962 -0.542 1.00 94.50 107 ALA A O 1
ATOM 827 N N . TYR A 1 108 ? -10.375 -3.719 -2.435 1.00 97.31 108 TYR A N 1
ATOM 828 C CA . TYR A 1 108 ? -9.803 -4.942 -1.853 1.00 97.31 108 TYR A CA 1
ATOM 829 C C . TYR A 1 108 ? -8.927 -4.656 -0.634 1.00 97.31 108 TYR A C 1
ATOM 831 O O . TYR A 1 108 ? -9.116 -5.222 0.436 1.00 97.31 108 TYR A O 1
ATOM 839 N N . THR A 1 109 ? -8.018 -3.683 -0.748 1.00 95.94 109 THR A N 1
ATOM 840 C CA . THR A 1 109 ? -7.149 -3.301 0.377 1.00 95.94 109 THR A CA 1
ATOM 841 C C . THR A 1 109 ? -7.929 -2.750 1.571 1.00 95.94 109 THR A C 1
ATOM 843 O O . THR A 1 109 ? -7.486 -2.900 2.709 1.00 95.94 109 THR A O 1
ATOM 846 N N . ARG A 1 110 ? -9.087 -2.109 1.352 1.00 95.50 110 ARG A N 1
ATOM 847 C CA . ARG A 1 110 ? -9.944 -1.645 2.451 1.00 95.50 110 ARG A CA 1
ATOM 848 C C . ARG A 1 110 ? -10.686 -2.802 3.110 1.00 95.50 110 ARG A C 1
ATOM 850 O O . ARG A 1 110 ? -10.771 -2.810 4.334 1.00 95.50 110 ARG A O 1
ATOM 857 N N . GLU A 1 111 ? -11.201 -3.738 2.328 1.00 96.69 111 GLU A N 1
ATOM 858 C CA . GLU A 1 111 ? -11.853 -4.944 2.837 1.00 96.69 111 GLU A CA 1
ATOM 859 C C . GLU A 1 111 ? -10.901 -5.751 3.728 1.00 96.69 111 GLU A C 1
ATOM 861 O O . GLU A 1 111 ? -11.204 -5.968 4.903 1.00 96.69 111 GLU A O 1
ATOM 866 N N . ASP A 1 112 ? -9.697 -6.048 3.233 1.00 97.62 112 ASP A N 1
ATOM 867 C CA . ASP A 1 112 ? -8.678 -6.785 3.987 1.00 97.62 112 ASP A CA 1
ATOM 868 C C . ASP A 1 112 ? -8.264 -6.053 5.269 1.00 97.62 112 ASP A C 1
ATOM 870 O O . ASP A 1 112 ? -8.115 -6.658 6.335 1.00 97.62 112 ASP A O 1
ATOM 874 N N . LEU A 1 113 ? -8.099 -4.726 5.193 1.00 97.19 113 LEU A N 1
ATOM 875 C CA . LEU A 1 113 ? -7.773 -3.907 6.357 1.00 97.19 113 LEU A CA 1
ATOM 876 C C . LEU A 1 113 ? -8.868 -4.011 7.426 1.00 97.19 113 LEU A C 1
ATOM 878 O O . LEU A 1 113 ? -8.555 -4.209 8.599 1.00 97.19 113 LEU A O 1
ATOM 882 N N . LEU A 1 114 ? -10.139 -3.879 7.040 1.00 96.88 114 LEU A N 1
ATOM 883 C CA . LEU A 1 114 ? -11.268 -3.955 7.969 1.00 96.88 114 LEU A CA 1
ATOM 884 C C . LEU A 1 114 ? -11.412 -5.356 8.569 1.00 96.88 114 LEU A C 1
ATOM 886 O O . LEU A 1 114 ? -11.634 -5.476 9.778 1.00 96.88 114 LEU A O 1
ATOM 890 N N . GLN A 1 115 ? -11.216 -6.408 7.773 1.00 96.94 115 GLN A N 1
ATOM 891 C CA . GLN A 1 115 ? -11.197 -7.782 8.270 1.00 96.94 115 GLN A CA 1
ATOM 892 C C . GLN A 1 115 ? -10.095 -7.978 9.319 1.00 96.94 115 GLN A C 1
ATOM 894 O O . GLN A 1 115 ? -10.332 -8.597 10.356 1.00 96.94 115 GLN A O 1
ATOM 899 N N . LEU A 1 116 ? -8.913 -7.397 9.095 1.00 96.75 116 LEU A N 1
ATOM 900 C CA . LEU A 1 116 ? -7.785 -7.490 10.019 1.00 96.75 116 LEU A CA 1
ATOM 901 C C . LEU A 1 116 ? -8.022 -6.729 11.333 1.00 96.75 116 LEU A C 1
ATOM 903 O O . LEU A 1 116 ? -7.585 -7.183 12.391 1.00 96.75 116 LEU A O 1
ATOM 907 N N . VAL A 1 117 ? -8.672 -5.560 11.283 1.00 96.88 117 VAL A N 1
ATOM 908 C CA . VAL A 1 117 ? -8.716 -4.640 12.435 1.00 96.88 117 VAL A CA 1
ATOM 909 C C . VAL A 1 117 ? -10.041 -4.597 13.196 1.00 96.88 117 VAL A C 1
ATOM 911 O O . VAL A 1 117 ? -10.048 -4.142 14.340 1.00 96.88 117 VAL A O 1
ATOM 914 N N . SER A 1 118 ? -11.145 -5.086 12.625 1.00 94.19 118 SER A N 1
ATOM 915 C CA . SER A 1 118 ? -12.488 -5.001 13.232 1.00 94.19 118 SER A CA 1
ATOM 916 C C . SER A 1 118 ? -12.614 -5.723 14.580 1.00 94.19 118 SER A C 1
ATOM 918 O O . SER A 1 118 ? -13.350 -5.271 15.455 1.00 94.19 118 SER A O 1
ATOM 920 N N . GLY A 1 119 ? -11.859 -6.807 14.787 1.00 94.94 119 GLY A N 1
ATOM 921 C CA . GLY A 1 119 ? -11.848 -7.577 16.037 1.00 94.94 119 GLY A CA 1
ATOM 922 C C . GLY A 1 119 ? -10.863 -7.080 17.103 1.00 94.94 119 GLY A C 1
ATOM 923 O O . GLY A 1 119 ? -10.750 -7.690 18.169 1.00 94.94 119 GLY A O 1
ATOM 924 N N . LEU A 1 120 ? -10.104 -6.009 16.843 1.00 97.19 120 LEU A N 1
ATOM 925 C CA . LEU A 1 120 ? -9.071 -5.549 17.770 1.00 97.19 120 LEU A CA 1
ATOM 926 C C . LEU A 1 120 ? -9.669 -4.856 18.999 1.00 97.19 120 LEU A C 1
ATOM 928 O O . LEU A 1 120 ? -10.491 -3.947 18.912 1.00 97.19 120 LEU A O 1
ATOM 932 N N . SER A 1 121 ? -9.177 -5.236 20.181 1.00 97.19 121 SER A N 1
ATOM 933 C CA . SER A 1 121 ? -9.525 -4.548 21.428 1.00 97.19 121 SER A CA 1
ATOM 934 C C . SER A 1 121 ? -9.003 -3.106 21.448 1.00 97.19 121 SER A C 1
ATOM 936 O O . SER A 1 121 ? -7.999 -2.780 20.812 1.00 97.19 121 SER A O 1
ATOM 938 N N . ARG A 1 122 ? -9.595 -2.246 22.290 1.00 95.88 122 ARG A N 1
ATOM 939 C CA . ARG A 1 122 ? -9.098 -0.870 22.505 1.00 95.88 122 ARG A CA 1
ATOM 940 C C . ARG A 1 122 ? -7.620 -0.827 22.899 1.00 95.88 122 ARG A C 1
ATOM 942 O O . ARG A 1 122 ? -6.897 0.058 22.458 1.00 95.88 122 ARG A O 1
ATOM 949 N N . LYS A 1 123 ? -7.159 -1.797 23.698 1.00 97.75 123 LYS A N 1
ATOM 950 C CA . LYS A 1 123 ? -5.747 -1.911 24.093 1.00 97.75 123 LYS A CA 1
ATOM 951 C C . LYS A 1 123 ? -4.848 -2.206 22.891 1.00 97.75 123 LYS A C 1
ATOM 953 O O . LYS A 1 123 ? -3.769 -1.633 22.799 1.00 97.75 123 LYS A O 1
ATOM 958 N N . ALA A 1 124 ? -5.289 -3.077 21.983 1.00 97.62 124 ALA A N 1
ATOM 959 C CA . ALA A 1 124 ? -4.557 -3.376 20.755 1.00 97.62 124 ALA A CA 1
ATOM 960 C C . ALA A 1 124 ? -4.542 -2.170 19.801 1.00 97.62 124 ALA A C 1
ATOM 962 O O . ALA A 1 124 ? -3.493 -1.840 19.260 1.00 97.62 124 ALA A O 1
ATOM 963 N N . LEU A 1 125 ? -5.665 -1.458 19.663 1.00 97.44 125 LEU A N 1
ATOM 964 C CA . LEU A 1 125 ? -5.747 -0.234 18.858 1.00 97.44 125 LEU A CA 1
ATOM 965 C C . LEU A 1 125 ? -4.833 0.884 19.391 1.00 97.44 125 LEU A C 1
ATOM 967 O O . LEU A 1 125 ? -4.173 1.569 18.614 1.00 97.44 125 LEU A O 1
ATOM 971 N N . ALA A 1 126 ? -4.752 1.040 20.714 1.00 97.50 126 ALA A N 1
ATOM 972 C CA . ALA A 1 126 ? -3.891 2.030 21.361 1.00 97.50 126 ALA A CA 1
ATOM 973 C C . ALA A 1 126 ? -2.408 1.620 21.412 1.00 97.50 126 ALA A C 1
ATOM 975 O O . ALA A 1 126 ? -1.555 2.429 21.784 1.00 97.50 126 ALA A O 1
ATOM 976 N N . TRP A 1 127 ? -2.074 0.371 21.074 1.00 97.56 127 TRP A N 1
ATOM 977 C CA . TRP A 1 127 ? -0.694 -0.090 21.112 1.00 97.56 127 TRP A CA 1
ATOM 978 C C . TRP A 1 127 ? 0.144 0.616 20.042 1.00 97.56 127 TRP A C 1
ATOM 980 O O . TRP A 1 127 ? -0.252 0.731 18.879 1.00 97.56 127 TRP A O 1
ATOM 990 N N . LYS A 1 128 ? 1.326 1.082 20.455 1.00 96.62 128 LYS A N 1
ATOM 991 C CA . LYS A 1 128 ? 2.308 1.754 19.607 1.00 96.62 128 LYS A CA 1
ATOM 992 C C . LYS A 1 128 ? 3.644 1.003 19.660 1.00 96.62 128 LYS A C 1
ATOM 994 O O . LYS A 1 128 ? 4.233 0.908 20.741 1.00 96.62 128 LYS A O 1
ATOM 999 N N . PRO A 1 129 ? 4.164 0.508 18.523 1.00 93.19 129 PRO A N 1
ATOM 1000 C CA . PRO A 1 129 ? 5.508 -0.053 18.466 1.00 93.19 129 PRO A CA 1
ATOM 1001 C C . PRO A 1 129 ? 6.579 1.003 18.794 1.00 93.19 129 PRO A C 1
ATOM 1003 O O . PRO A 1 129 ? 6.482 2.156 18.381 1.00 93.19 129 PRO A O 1
ATOM 1006 N N . ARG A 1 130 ? 7.655 0.604 19.491 1.00 90.75 130 ARG A N 1
ATOM 1007 C CA . ARG A 1 130 ? 8.683 1.529 20.024 1.00 90.75 130 ARG A CA 1
ATOM 1008 C C . ARG A 1 130 ? 9.365 2.412 18.969 1.00 90.75 130 ARG A C 1
ATOM 1010 O O . ARG A 1 130 ? 9.791 3.513 19.294 1.00 90.75 130 ARG A O 1
ATOM 1017 N N . ARG A 1 131 ? 9.535 1.911 17.745 1.00 87.38 131 ARG A N 1
ATOM 1018 C CA . ARG A 1 131 ? 10.258 2.600 16.658 1.00 87.38 131 ARG A CA 1
ATOM 1019 C C . ARG A 1 131 ? 9.340 3.158 15.574 1.00 87.38 131 ARG A C 1
ATOM 1021 O O . ARG A 1 131 ? 9.836 3.701 14.599 1.00 87.38 131 ARG A O 1
ATOM 1028 N N . GLU A 1 132 ? 8.032 3.038 15.757 1.00 88.50 132 GLU A N 1
ATOM 1029 C CA . GLU A 1 132 ? 7.058 3.479 14.768 1.00 88.50 132 GLU A CA 1
ATOM 1030 C C . GLU A 1 132 ? 6.433 4.811 15.189 1.00 88.50 132 GLU A C 1
ATOM 1032 O O . GLU A 1 132 ? 6.255 5.074 16.385 1.00 88.50 132 GLU A O 1
ATOM 1037 N N . PRO A 1 133 ? 6.062 5.678 14.233 1.00 89.69 133 PRO A N 1
ATOM 1038 C CA . PRO A 1 133 ? 5.526 6.994 14.556 1.00 89.69 133 PRO A CA 1
ATOM 1039 C C . PRO A 1 133 ? 4.114 6.926 15.156 1.00 89.69 133 PRO A C 1
ATOM 1041 O O . PRO A 1 133 ? 3.731 7.814 15.921 1.00 89.69 133 PRO A O 1
ATOM 1044 N N . ARG A 1 134 ? 3.348 5.872 14.852 1.00 94.06 134 ARG A N 1
ATOM 1045 C CA . ARG A 1 134 ? 1.900 5.794 15.085 1.00 94.06 134 ARG A CA 1
ATOM 1046 C C . ARG A 1 134 ? 1.506 4.558 15.892 1.00 94.06 134 ARG A C 1
ATOM 1048 O O . ARG A 1 134 ? 2.123 3.504 15.760 1.00 94.06 134 ARG A O 1
ATOM 1055 N N . SER A 1 135 ? 0.469 4.704 16.718 1.00 97.12 135 SER A N 1
ATOM 1056 C CA . SER A 1 135 ? -0.301 3.558 17.213 1.00 97.12 135 SER A CA 1
ATOM 1057 C C . SER A 1 135 ? -1.080 2.901 16.067 1.00 97.12 135 SER A C 1
ATOM 1059 O O . SER A 1 135 ? -1.178 3.474 14.977 1.00 97.12 135 SER A O 1
ATOM 1061 N N . VAL A 1 136 ? -1.674 1.727 16.298 1.00 96.94 136 VAL A N 1
ATOM 1062 C CA . VAL A 1 136 ? -2.574 1.106 15.306 1.00 96.94 136 VAL A CA 1
ATOM 1063 C C . VAL A 1 136 ? -3.727 2.057 14.965 1.00 96.94 136 VAL A C 1
ATOM 1065 O O . VAL A 1 136 ? -3.999 2.301 13.792 1.00 96.94 136 VAL A O 1
ATOM 1068 N N . GLN A 1 137 ? -4.357 2.671 15.969 1.00 97.31 137 GLN A N 1
ATOM 1069 C CA . GLN A 1 137 ? -5.449 3.624 15.767 1.00 97.31 137 GLN A CA 1
ATOM 1070 C C . GLN A 1 137 ? -5.013 4.858 14.965 1.00 97.31 137 GLN A C 1
ATOM 1072 O O . GLN A 1 137 ? -5.741 5.301 14.076 1.00 97.31 137 GLN A O 1
ATOM 1077 N N . ASP A 1 138 ? -3.829 5.404 15.243 1.00 97.00 138 ASP A N 1
ATOM 1078 C CA . ASP A 1 138 ? -3.315 6.568 14.513 1.00 97.00 138 ASP A CA 1
ATOM 1079 C C . ASP A 1 138 ? -2.918 6.214 13.077 1.00 97.00 138 ASP A C 1
ATOM 1081 O O . ASP A 1 138 ? -3.056 7.046 12.182 1.00 97.00 138 ASP A O 1
ATOM 1085 N N . ALA A 1 139 ? -2.451 4.987 12.831 1.00 96.44 139 ALA A N 1
ATOM 1086 C CA . ALA A 1 139 ? -2.189 4.492 11.483 1.00 96.44 139 ALA A CA 1
ATOM 1087 C C . ALA A 1 139 ? -3.491 4.371 10.676 1.00 96.44 139 ALA A C 1
ATOM 1089 O O . ALA A 1 139 ? -3.559 4.877 9.558 1.00 96.44 139 ALA A O 1
ATOM 1090 N N . LEU A 1 140 ? -4.550 3.803 11.263 1.00 97.50 140 LEU A N 1
ATOM 1091 C CA . LEU A 1 140 ? -5.878 3.762 10.641 1.00 97.50 140 LEU A CA 1
ATOM 1092 C C . LEU A 1 140 ? -6.412 5.171 10.362 1.00 97.50 140 LEU A C 1
ATOM 1094 O O . LEU A 1 140 ? -6.946 5.441 9.287 1.00 97.50 140 LEU A O 1
ATOM 1098 N N . ARG A 1 141 ? -6.230 6.097 11.311 1.00 97.69 141 ARG A N 1
ATOM 1099 C CA . ARG A 1 141 ? -6.672 7.486 11.147 1.00 97.69 141 ARG A CA 1
ATOM 1100 C C . ARG A 1 141 ? -5.917 8.168 10.016 1.00 97.69 141 ARG A C 1
ATOM 1102 O O . ARG A 1 141 ? -6.527 8.883 9.228 1.00 97.69 141 ARG A O 1
ATOM 1109 N N . HIS A 1 142 ? -4.612 7.930 9.931 1.00 96.12 142 HIS A N 1
ATOM 1110 C CA . HIS A 1 142 ? -3.780 8.434 8.851 1.00 96.12 142 HIS A CA 1
ATOM 1111 C C . HIS A 1 142 ? -4.252 7.915 7.489 1.00 96.12 142 HIS A C 1
ATOM 1113 O O . HIS A 1 142 ? -4.389 8.714 6.572 1.00 96.12 142 HIS A O 1
ATOM 1119 N N . ILE A 1 143 ? -4.583 6.625 7.372 1.00 96.06 143 ILE A N 1
ATOM 1120 C CA . ILE A 1 143 ? -5.131 6.044 6.136 1.00 96.06 143 ILE A CA 1
ATOM 1121 C C . ILE A 1 143 ? -6.418 6.771 5.709 1.00 96.06 143 ILE A C 1
ATOM 1123 O O . ILE A 1 143 ? -6.507 7.227 4.573 1.00 96.06 143 ILE A O 1
ATOM 1127 N N . ALA A 1 144 ? -7.374 6.963 6.625 1.00 97.00 144 ALA A N 1
ATOM 1128 C CA . ALA A 1 144 ? -8.618 7.688 6.333 1.00 97.00 144 ALA A CA 1
ATOM 1129 C C . ALA A 1 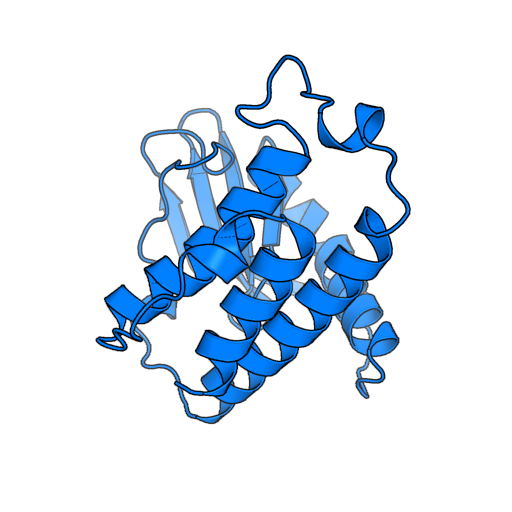144 ? -8.380 9.158 5.931 1.00 97.00 144 ALA A C 1
ATOM 1131 O O . ALA A 1 144 ? -9.056 9.702 5.058 1.00 97.00 144 ALA A O 1
ATOM 1132 N N . GLN A 1 145 ? -7.403 9.822 6.553 1.00 95.69 145 GLN A N 1
ATOM 1133 C CA . GLN A 1 145 ? -7.026 11.193 6.197 1.00 95.69 145 GLN A CA 1
ATOM 1134 C C . GLN A 1 145 ? -6.381 11.279 4.814 1.00 95.69 145 GLN A C 1
ATOM 1136 O O . GLN A 1 145 ? -6.609 12.256 4.106 1.00 95.69 145 GLN A O 1
ATOM 1141 N N . VAL A 1 146 ? -5.576 10.285 4.437 1.00 93.44 146 VAL A N 1
ATOM 1142 C CA . VAL A 1 146 ? -4.883 10.254 3.145 1.00 93.44 146 VAL A CA 1
ATOM 1143 C C . VAL A 1 146 ? -5.870 10.102 1.986 1.00 93.44 146 VAL A C 1
ATOM 1145 O O . VAL A 1 146 ? -5.683 10.770 0.973 1.00 93.44 146 VAL A O 1
ATOM 1148 N N . ASP A 1 147 ? -6.951 9.330 2.151 1.00 94.44 147 ASP A N 1
ATOM 1149 C CA . ASP A 1 147 ? -8.038 9.262 1.160 1.00 94.44 147 ASP A CA 1
ATOM 1150 C C . ASP A 1 147 ? -8.596 10.670 0.855 1.00 94.44 147 ASP A C 1
ATOM 1152 O O . ASP A 1 147 ? -8.649 11.086 -0.300 1.00 94.44 147 ASP A O 1
ATOM 1156 N N . ILE A 1 148 ? -8.924 11.454 1.891 1.00 94.88 148 ILE A N 1
ATOM 1157 C CA . ILE A 1 148 ? -9.419 12.837 1.739 1.00 94.88 148 ILE A CA 1
ATOM 1158 C C . ILE A 1 148 ? -8.340 13.756 1.158 1.00 94.88 148 ILE A C 1
ATOM 1160 O O . ILE A 1 148 ? -8.614 14.602 0.306 1.00 94.88 148 ILE A O 1
ATOM 1164 N N . TRP A 1 149 ? -7.100 13.609 1.623 1.00 93.44 149 TRP A N 1
ATOM 1165 C CA . TRP A 1 149 ? -5.992 14.439 1.171 1.00 93.44 149 TRP A CA 1
ATOM 1166 C C . TRP A 1 149 ? -5.771 14.305 -0.336 1.00 93.44 149 TRP A C 1
ATOM 1168 O O . TRP A 1 149 ? -5.613 15.324 -1.007 1.00 93.44 149 TRP A O 1
ATOM 1178 N N . TYR A 1 150 ? -5.820 13.089 -0.886 1.00 91.06 150 TYR A N 1
ATOM 1179 C CA . TYR A 1 150 ? -5.656 12.877 -2.324 1.00 91.06 150 TYR A CA 1
ATOM 1180 C C . TYR A 1 150 ? -6.805 13.448 -3.157 1.00 91.06 150 TYR A C 1
ATOM 1182 O O . TYR A 1 150 ? -6.529 14.005 -4.219 1.00 91.06 150 TYR A O 1
ATOM 1190 N N . LEU A 1 151 ? -8.050 13.419 -2.666 1.00 92.94 151 LEU A N 1
ATOM 1191 C CA . LEU A 1 151 ? -9.174 14.094 -3.334 1.00 92.94 151 LEU A CA 1
ATOM 1192 C C . LEU A 1 151 ? -8.881 15.589 -3.535 1.00 92.94 151 LEU A C 1
ATOM 1194 O O . LEU A 1 151 ? -8.993 16.107 -4.648 1.00 92.94 151 LEU A O 1
ATOM 1198 N N . SER A 1 152 ? -8.342 16.257 -2.509 1.00 91.75 152 SER A N 1
ATOM 1199 C CA . SER A 1 152 ? -7.958 17.671 -2.626 1.00 91.75 152 SER A CA 1
ATOM 1200 C C . SER A 1 152 ? -6.865 17.931 -3.676 1.00 91.75 152 SER A C 1
ATOM 1202 O O . SER A 1 152 ? -6.754 19.042 -4.192 1.00 91.75 152 SER A O 1
ATOM 1204 N N . ARG A 1 153 ? -6.039 16.927 -4.019 1.00 91.06 153 ARG A N 1
ATOM 1205 C CA . ARG A 1 153 ? -4.961 17.056 -5.023 1.00 91.06 153 ARG A CA 1
ATOM 1206 C C . ARG A 1 153 ? -5.443 16.927 -6.453 1.00 91.06 153 ARG A C 1
ATOM 1208 O O . ARG A 1 153 ? -4.758 17.406 -7.351 1.00 91.06 153 ARG A O 1
ATOM 1215 N N . ILE A 1 154 ? -6.621 16.351 -6.645 1.00 89.50 154 ILE A N 1
ATOM 1216 C CA . ILE A 1 154 ? -7.282 16.260 -7.947 1.00 89.50 154 ILE A CA 1
ATOM 1217 C C . ILE A 1 154 ? -8.414 17.287 -8.095 1.00 89.50 154 ILE A C 1
ATOM 1219 O O . ILE A 1 154 ? -9.163 17.238 -9.063 1.00 89.50 154 ILE A O 1
ATOM 1223 N N . GLY A 1 155 ? -8.537 18.230 -7.153 1.00 90.56 155 GLY A N 1
ATOM 1224 C CA . GLY A 1 155 ? -9.574 19.266 -7.174 1.00 90.56 155 GLY A CA 1
ATOM 1225 C C . GLY A 1 155 ? -10.958 18.789 -6.724 1.00 90.56 155 GLY A C 1
ATOM 1226 O O . GLY A 1 155 ? -11.922 19.539 -6.855 1.00 90.56 155 GLY A O 1
ATOM 1227 N N . ALA A 1 156 ? -11.066 17.579 -6.170 1.00 91.00 156 ALA A N 1
ATOM 1228 C CA . ALA A 1 156 ? -12.277 17.095 -5.523 1.00 91.00 156 ALA A CA 1
ATOM 1229 C C . ALA A 1 156 ? -12.275 17.550 -4.054 1.00 91.00 156 ALA A C 1
ATOM 1231 O O . ALA A 1 156 ? -11.520 17.030 -3.233 1.00 91.00 156 ALA A O 1
ATOM 1232 N N . ASP A 1 157 ? -13.102 18.541 -3.719 1.00 87.50 157 ASP A N 1
ATOM 1233 C CA . ASP A 1 157 ? -13.178 19.110 -2.364 1.00 87.50 157 ASP A CA 1
ATOM 1234 C C . ASP A 1 157 ? -14.565 18.870 -1.742 1.00 87.50 157 ASP A C 1
ATOM 1236 O O . ASP A 1 157 ? -15.435 19.751 -1.755 1.00 87.50 157 ASP A O 1
ATOM 1240 N N . PRO A 1 158 ? -14.840 17.643 -1.257 1.00 89.94 158 PRO A N 1
ATOM 1241 C CA . PRO A 1 158 ? -16.125 17.336 -0.653 1.00 89.94 158 PRO A CA 1
ATOM 1242 C C . PRO A 1 158 ? -16.287 18.070 0.680 1.00 89.94 158 PRO A C 1
ATOM 1244 O O . PRO A 1 158 ? -15.368 18.159 1.497 1.00 89.94 158 PRO A O 1
ATOM 1247 N N . ARG A 1 159 ? -17.509 18.528 0.970 1.00 91.88 159 ARG A N 1
ATOM 1248 C CA . ARG A 1 159 ? -17.830 19.058 2.301 1.00 91.88 159 ARG A CA 1
ATOM 1249 C C . ARG A 1 159 ? -17.705 17.950 3.344 1.00 91.88 159 ARG A C 1
ATOM 1251 O O . ARG A 1 159 ? -18.415 16.947 3.287 1.00 91.88 159 ARG A O 1
ATOM 1258 N N . LEU A 1 160 ? -16.826 18.164 4.319 1.00 95.50 160 LEU A N 1
ATOM 1259 C CA . LEU A 1 160 ? -16.512 17.160 5.329 1.00 95.50 160 LEU A CA 1
ATOM 1260 C C . LEU A 1 160 ? -17.486 17.189 6.512 1.00 95.50 160 LEU A C 1
ATOM 1262 O O . LEU A 1 160 ? -17.649 18.212 7.182 1.00 95.50 160 LEU A O 1
ATOM 1266 N N . ASP A 1 161 ? -18.054 16.031 6.835 1.00 96.06 161 ASP A N 1
ATOM 1267 C CA . ASP A 1 161 ? -18.823 15.801 8.054 1.00 96.06 161 ASP A CA 1
ATOM 1268 C C . ASP A 1 161 ? -17.892 15.365 9.194 1.00 96.06 161 ASP A C 1
ATOM 1270 O O . ASP A 1 161 ? -17.526 14.197 9.343 1.00 96.06 161 ASP A O 1
ATOM 1274 N N . LYS A 1 162 ? -17.529 16.326 10.049 1.00 95.31 162 LYS A N 1
ATOM 1275 C CA . LYS A 1 162 ? -16.630 16.096 11.191 1.00 95.31 162 LYS A CA 1
ATOM 1276 C C . LYS A 1 162 ? -17.185 15.104 12.215 1.00 95.31 162 LYS A C 1
ATOM 1278 O O . LYS A 1 162 ? -16.410 14.579 13.016 1.00 95.31 162 LYS A O 1
ATOM 1283 N N . THR A 1 163 ? -18.494 14.850 12.238 1.00 97.25 163 THR A N 1
ATOM 1284 C CA . THR A 1 163 ? -19.085 13.892 13.182 1.00 97.25 163 THR A CA 1
ATOM 1285 C C . THR A 1 163 ? -18.690 12.459 12.826 1.00 97.25 163 THR A C 1
ATOM 1287 O O . THR A 1 163 ? -18.266 11.714 13.712 1.00 97.25 163 THR A O 1
ATOM 1290 N N . LYS A 1 164 ? -18.671 12.128 11.527 1.00 96.69 164 LYS A N 1
ATOM 1291 C CA . LYS A 1 164 ? -18.229 10.832 10.985 1.00 96.69 164 LYS A CA 1
ATOM 1292 C C . LYS A 1 164 ? -16.728 10.575 11.141 1.00 96.69 164 LYS A C 1
ATOM 1294 O O . LYS A 1 164 ? -16.280 9.450 10.980 1.00 96.69 164 LYS A O 1
ATOM 1299 N N . MET A 1 165 ? -15.943 11.596 11.488 1.00 96.62 165 MET A N 1
ATOM 1300 C CA . MET A 1 165 ? -14.483 11.499 11.638 1.00 96.62 165 MET A CA 1
ATOM 1301 C C . MET A 1 165 ? -14.023 11.144 13.068 1.00 96.62 165 MET A C 1
ATOM 1303 O O . MET A 1 165 ? -12.822 10.985 13.320 1.00 96.62 165 MET A O 1
ATOM 1307 N N . ARG A 1 166 ? -14.954 11.067 14.030 1.00 95.12 166 ARG A N 1
ATOM 1308 C CA . ARG A 1 166 ? -14.645 10.851 15.455 1.00 95.12 166 ARG A CA 1
ATOM 1309 C C . ARG A 1 166 ? -14.253 9.403 15.739 1.00 95.12 166 ARG A C 1
ATOM 1311 O O . ARG A 1 166 ? -13.128 9.151 16.184 1.00 95.12 166 ARG A O 1
ATOM 1318 N N . ASP A 1 167 ? -15.171 8.482 15.461 1.00 96.06 167 ASP A N 1
ATOM 1319 C CA . ASP A 1 167 ? -14.935 7.045 15.557 1.00 96.06 167 ASP A CA 1
ATOM 1320 C C . ASP A 1 167 ? -14.078 6.561 14.381 1.00 96.06 167 ASP A C 1
ATOM 1322 O O . ASP A 1 167 ? -14.251 7.016 13.253 1.00 96.06 167 ASP A O 1
ATOM 1326 N N . ILE A 1 168 ? -13.124 5.668 14.647 1.00 96.38 168 ILE A N 1
ATOM 1327 C CA . ILE A 1 168 ? -12.121 5.309 13.643 1.00 96.38 168 ILE A CA 1
ATOM 1328 C C . ILE A 1 168 ? -12.693 4.445 12.518 1.00 96.38 168 ILE A C 1
ATOM 1330 O O . ILE A 1 168 ? -12.352 4.666 11.360 1.00 96.38 168 ILE A O 1
ATOM 1334 N N . PHE A 1 169 ? -13.581 3.505 12.832 1.00 96.50 169 PHE A N 1
ATOM 1335 C CA . PHE A 1 169 ? -14.180 2.631 11.823 1.00 96.50 169 PHE A CA 1
ATOM 1336 C C . PHE A 1 169 ? -15.197 3.398 10.981 1.00 96.50 169 PHE A C 1
ATOM 1338 O O . PHE A 1 169 ? -15.137 3.354 9.756 1.00 96.50 169 PHE A O 1
ATOM 1345 N N . THR A 1 170 ? -16.009 4.237 11.628 1.00 97.06 170 THR A N 1
ATOM 1346 C CA . THR A 1 170 ? -16.903 5.176 10.935 1.00 97.06 170 THR A CA 1
ATOM 1347 C C . THR A 1 170 ? -16.121 6.117 10.013 1.00 97.06 170 THR A C 1
ATOM 1349 O O . THR A 1 170 ? -16.553 6.397 8.896 1.00 97.06 170 THR A O 1
ATOM 1352 N N . PHE A 1 171 ? -14.945 6.589 10.443 1.00 97.69 171 PHE A N 1
ATOM 1353 C CA . PHE A 1 171 ? -14.116 7.475 9.629 1.00 97.69 171 PHE A CA 1
ATOM 1354 C C . PHE A 1 171 ? -13.484 6.753 8.433 1.00 97.69 171 PHE A C 1
ATOM 1356 O O . PHE A 1 171 ? -13.412 7.317 7.338 1.00 97.69 171 PHE A O 1
ATOM 1363 N N . LEU A 1 172 ? -13.048 5.505 8.613 1.00 96.94 172 LEU A N 1
ATOM 1364 C CA . LEU A 1 172 ? -12.587 4.664 7.513 1.00 96.94 172 LEU A CA 1
ATOM 1365 C C . LEU A 1 172 ? -13.699 4.503 6.465 1.00 96.94 172 LEU A C 1
ATOM 1367 O O . LEU A 1 172 ? -13.464 4.792 5.292 1.00 96.94 172 LEU A O 1
ATOM 1371 N N . ASP A 1 173 ? -14.911 4.134 6.866 1.00 95.38 173 ASP A N 1
ATOM 1372 C CA . ASP A 1 173 ? -16.021 3.962 5.921 1.00 95.38 173 ASP A CA 1
ATOM 1373 C C . ASP A 1 173 ? -16.382 5.272 5.214 1.00 95.38 173 ASP A C 1
ATOM 1375 O O . ASP A 1 173 ? -16.512 5.312 3.989 1.00 95.38 173 ASP A O 1
ATOM 1379 N N . TYR A 1 174 ? -16.458 6.368 5.972 1.00 96.75 174 TYR A N 1
ATOM 1380 C CA . TYR A 1 174 ? -16.772 7.687 5.433 1.00 96.75 174 TYR A CA 1
ATOM 1381 C C . TYR A 1 174 ? -15.727 8.177 4.425 1.00 96.75 174 TYR A C 1
ATOM 1383 O O . TYR A 1 174 ? -16.072 8.586 3.322 1.00 96.75 174 TYR A O 1
ATOM 1391 N N . SER A 1 175 ? -14.439 8.107 4.766 1.00 96.06 175 SER A N 1
ATOM 1392 C CA . SER A 1 175 ? -13.365 8.524 3.853 1.00 96.06 175 SER A CA 1
ATOM 1393 C C . SER A 1 175 ? -13.367 7.720 2.551 1.00 96.06 175 SER A C 1
ATOM 1395 O O . SER A 1 175 ? -13.155 8.289 1.481 1.00 96.06 175 SER A O 1
ATOM 1397 N N . ARG A 1 176 ? -13.686 6.419 2.607 1.00 93.56 176 ARG A N 1
ATOM 1398 C CA . ARG A 1 176 ? -13.791 5.588 1.403 1.00 93.56 176 ARG A CA 1
ATOM 1399 C C . ARG A 1 176 ? -15.039 5.907 0.573 1.00 93.56 176 ARG A C 1
ATOM 1401 O O . ARG A 1 176 ? -14.953 5.801 -0.648 1.00 93.56 176 ARG A O 1
ATOM 1408 N N . SER A 1 177 ? -16.163 6.300 1.181 1.00 93.69 177 SER A N 1
ATOM 1409 C CA . SER A 1 177 ? -17.366 6.685 0.423 1.00 93.69 177 SER A CA 1
ATOM 1410 C C . SER A 1 177 ? -17.119 7.926 -0.434 1.00 93.69 177 SER A C 1
ATOM 1412 O O . SER A 1 177 ? -17.491 7.934 -1.601 1.00 93.69 177 SER A O 1
ATOM 1414 N N . LEU A 1 178 ? -16.383 8.911 0.094 1.00 93.81 178 LEU A N 1
ATOM 1415 C CA . LEU A 1 178 ? -16.008 10.121 -0.645 1.00 93.81 178 LEU A CA 1
ATOM 1416 C C . LEU A 1 178 ? -15.194 9.813 -1.910 1.00 93.81 178 LEU A C 1
ATOM 1418 O O . LEU A 1 178 ? -15.378 10.461 -2.931 1.00 93.81 178 LEU A O 1
ATOM 1422 N N . VAL A 1 179 ? -14.320 8.801 -1.861 1.00 89.31 179 VAL A N 1
ATOM 1423 C CA . VAL A 1 179 ? -13.520 8.370 -3.023 1.00 89.31 179 VAL A CA 1
ATOM 1424 C C . VAL A 1 179 ? -14.374 7.689 -4.097 1.00 89.31 179 VAL A C 1
ATOM 1426 O O . VAL A 1 179 ? -13.999 7.699 -5.260 1.00 89.31 179 VAL A O 1
ATOM 1429 N N . ARG A 1 180 ? -15.506 7.077 -3.729 1.00 82.44 180 ARG A N 1
ATOM 1430 C CA . ARG A 1 180 ? -16.419 6.425 -4.687 1.00 82.44 180 ARG A CA 1
ATOM 1431 C C . ARG A 1 180 ? -17.363 7.410 -5.378 1.00 82.44 180 ARG A C 1
ATOM 1433 O O . ARG A 1 180 ? -17.911 7.073 -6.420 1.00 82.44 180 ARG A O 1
ATOM 1440 N N . GLU A 1 181 ? -17.597 8.563 -4.758 1.00 78.62 181 GLU A N 1
ATOM 1441 C CA . GLU A 1 181 ? -18.495 9.614 -5.253 1.00 78.62 181 GLU A CA 1
ATOM 1442 C C . GLU A 1 181 ? -17.781 10.652 -6.137 1.00 78.62 181 GLU A C 1
ATOM 1444 O O . GLU A 1 181 ? -18.457 11.379 -6.865 1.00 78.62 181 GLU A O 1
ATOM 1449 N N . ALA A 1 182 ? -16.448 10.732 -6.050 1.00 67.94 182 ALA A N 1
ATOM 1450 C CA . ALA A 1 182 ? -15.591 11.628 -6.832 1.00 67.94 182 ALA A CA 1
ATOM 1451 C C . ALA A 1 182 ? -15.243 11.044 -8.209 1.00 67.94 182 ALA A C 1
ATOM 1453 O O . ALA A 1 182 ? -15.182 11.846 -9.169 1.00 67.94 182 ALA A O 1
#